Protein AF-A0A662KG30-F1 (afdb_monomer_lite)

Secondary structure (DSSP, 8-state):
---HHHHHHH-SS-TTTSEEEEPTT-SSEEEEEETTEEEEEEEETTTTEEEEEEE-S-SSS---SPPP-

Radius of gyration: 11.73 Å; chains: 1; bounding box: 28×18×31 Å

Sequence (69 aa):
MKNVITALKSDPIPFRKFDVAKLKGCENTYRIRNGDLRIVYEVNWDEKRILIHFFIGPREKPIIDCPQP

pLDDT: mean 78.09, std 13.72, range [48.53, 90.56]

Foldseek 3Di:
DPPPVVVCVVPVQVVVVFVKDADPPDDFWIWTDDPQWIWIWGQDPVVRDIGIDTDRDDDPDDPPDDPDD

Structure (mmCIF, N/CA/C/O backbone):
data_AF-A0A662KG30-F1
#
_entry.id   AF-A0A662KG30-F1
#
loop_
_atom_site.group_PDB
_atom_site.id
_atom_site.type_symbol
_atom_site.label_atom_id
_atom_site.label_alt_id
_atom_site.label_comp_id
_atom_site.label_asym_id
_atom_site.label_entity_id
_atom_site.label_seq_id
_atom_site.pdbx_PDB_ins_code
_atom_site.Cartn_x
_atom_site.Cartn_y
_atom_site.Cartn_z
_atom_site.occupancy
_atom_site.B_iso_or_equiv
_atom_site.auth_seq_id
_atom_site.auth_comp_id
_atom_site.auth_asym_id
_atom_site.auth_atom_id
_atom_site.pdbx_PDB_model_num
ATOM 1 N N . MET A 1 1 ? -9.611 7.025 -16.233 1.00 48.53 1 MET A N 1
ATOM 2 C CA . MET A 1 1 ? -8.670 7.174 -15.100 1.00 48.53 1 MET A CA 1
ATOM 3 C C . MET A 1 1 ? -9.394 6.751 -13.820 1.00 48.53 1 MET A C 1
ATOM 5 O O . MET A 1 1 ? -10.310 7.450 -13.410 1.00 48.53 1 MET A O 1
ATOM 9 N N . LYS A 1 2 ? -9.106 5.581 -13.232 1.00 62.69 2 LYS A N 1
ATOM 10 C CA . LYS A 1 2 ? -9.661 5.236 -11.906 1.00 62.69 2 LYS A CA 1
ATOM 11 C C . LYS A 1 2 ? -8.776 5.889 -10.841 1.00 62.69 2 LYS A C 1
ATOM 13 O O . LYS A 1 2 ? -7.575 5.631 -10.819 1.00 62.69 2 LYS A O 1
ATOM 18 N N . ASN A 1 3 ? -9.351 6.731 -9.983 1.00 81.56 3 ASN A N 1
ATOM 19 C CA . ASN A 1 3 ? -8.601 7.441 -8.945 1.00 81.56 3 ASN A CA 1
ATOM 20 C C . ASN A 1 3 ? -8.280 6.499 -7.778 1.00 81.56 3 ASN A C 1
ATOM 22 O O . ASN A 1 3 ? -9.090 6.319 -6.869 1.00 81.56 3 ASN A O 1
ATOM 26 N N . VAL A 1 4 ? -7.080 5.911 -7.805 1.00 82.44 4 VAL A N 1
ATOM 27 C CA . VAL A 1 4 ? -6.554 5.042 -6.736 1.00 82.44 4 VAL A CA 1
ATOM 28 C C . VAL A 1 4 ? -6.585 5.754 -5.381 1.00 82.44 4 VAL A C 1
ATOM 30 O O . VAL A 1 4 ? -7.012 5.172 -4.392 1.00 82.44 4 VAL A O 1
ATOM 33 N N . ILE A 1 5 ? -6.232 7.043 -5.349 1.00 82.69 5 ILE A N 1
ATOM 34 C CA . ILE A 1 5 ? -6.230 7.862 -4.127 1.00 82.69 5 ILE A CA 1
ATOM 35 C C . ILE A 1 5 ? -7.627 7.923 -3.492 1.00 82.69 5 ILE A C 1
ATOM 37 O O . ILE A 1 5 ? -7.761 7.799 -2.280 1.00 82.69 5 ILE A O 1
ATOM 41 N N . THR A 1 6 ? -8.683 8.077 -4.296 1.00 87.38 6 THR A N 1
ATOM 42 C CA . THR A 1 6 ? -10.063 8.106 -3.787 1.00 87.38 6 THR A CA 1
ATOM 43 C C . THR A 1 6 ? -10.460 6.765 -3.182 1.00 87.38 6 THR A C 1
ATOM 45 O O . THR A 1 6 ? -11.141 6.741 -2.164 1.00 87.38 6 THR A O 1
ATOM 48 N N . ALA A 1 7 ? -10.016 5.654 -3.775 1.00 87.56 7 ALA A N 1
ATOM 49 C CA . ALA A 1 7 ? -10.275 4.334 -3.217 1.00 87.56 7 ALA A CA 1
ATOM 50 C C . ALA A 1 7 ? -9.530 4.117 -1.894 1.00 87.56 7 ALA A C 1
ATOM 52 O O . ALA A 1 7 ? -10.161 3.679 -0.940 1.00 87.56 7 ALA A O 1
ATOM 53 N N . LEU A 1 8 ? -8.253 4.512 -1.818 1.00 87.31 8 LEU A N 1
ATOM 54 C CA . LEU A 1 8 ? -7.426 4.399 -0.610 1.00 87.31 8 LEU A CA 1
ATOM 55 C C . LEU A 1 8 ? -7.992 5.171 0.591 1.00 87.31 8 LEU A C 1
ATOM 57 O O . LEU A 1 8 ? -7.808 4.747 1.725 1.00 87.31 8 LEU A O 1
ATOM 61 N N . LYS A 1 9 ? -8.716 6.276 0.358 1.00 85.25 9 LYS A N 1
ATOM 62 C CA . LYS A 1 9 ? -9.382 7.035 1.432 1.00 85.25 9 LYS A CA 1
ATOM 63 C C . LYS A 1 9 ? -10.487 6.249 2.142 1.00 85.25 9 LYS A C 1
ATOM 65 O O . LYS A 1 9 ? -10.717 6.479 3.323 1.00 85.25 9 LYS A O 1
ATOM 70 N N . SER A 1 10 ? -11.207 5.394 1.419 1.00 87.69 10 SER A N 1
ATOM 71 C CA . SER A 1 10 ? -12.312 4.601 1.976 1.00 87.69 10 SER A CA 1
ATOM 72 C C . SER A 1 10 ? -11.889 3.180 2.327 1.00 87.69 10 SER A C 1
ATOM 74 O O . SER A 1 10 ? -12.433 2.595 3.256 1.00 87.69 10 SER A O 1
ATOM 76 N N . ASP A 1 11 ? -10.951 2.624 1.566 1.00 88.44 11 ASP A N 1
ATOM 77 C CA . ASP A 1 11 ? -10.453 1.265 1.709 1.00 88.44 11 ASP A CA 1
ATOM 78 C C . ASP A 1 11 ? -8.925 1.270 1.540 1.00 88.44 11 ASP A C 1
ATOM 80 O O . ASP A 1 11 ? -8.441 1.402 0.409 1.00 88.44 11 ASP A O 1
ATOM 84 N N . PRO A 1 12 ? -8.152 1.135 2.634 1.00 86.00 12 PRO A N 1
ATOM 85 C CA . PRO A 1 12 ? -6.694 1.160 2.578 1.00 86.00 12 PRO A CA 1
ATOM 86 C C . PRO A 1 12 ? -6.112 -0.020 1.787 1.00 86.00 12 PRO A C 1
ATOM 88 O O . PRO A 1 12 ? -4.968 0.053 1.340 1.00 86.00 12 PRO A O 1
ATOM 91 N N . ILE A 1 13 ? -6.866 -1.103 1.567 1.00 87.94 13 ILE A N 1
ATOM 92 C CA . ILE A 1 13 ? -6.406 -2.257 0.785 1.00 87.94 13 ILE A CA 1
ATOM 93 C C . ILE A 1 13 ? -7.476 -2.612 -0.255 1.00 87.94 13 ILE A C 1
ATOM 95 O O . ILE A 1 13 ? -8.183 -3.608 -0.109 1.00 87.94 13 ILE A O 1
ATOM 99 N N . PRO A 1 14 ? -7.580 -1.85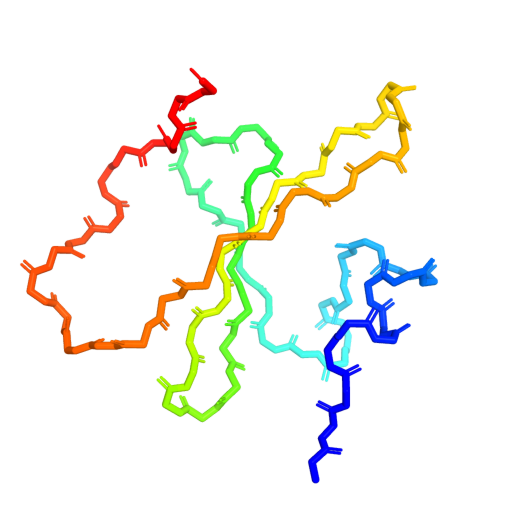6 -1.365 1.00 89.75 14 PRO A N 1
ATOM 100 C CA . PRO A 1 14 ? -8.667 -2.005 -2.325 1.00 89.75 14 PRO A CA 1
ATOM 101 C C . PRO A 1 14 ? -8.427 -3.161 -3.314 1.00 89.75 14 PRO A C 1
ATOM 103 O O . PRO A 1 14 ? -8.587 -3.002 -4.528 1.00 89.75 14 PRO A O 1
ATOM 106 N N . PHE A 1 15 ? -8.072 -4.344 -2.801 1.00 86.06 15 PHE A N 1
ATOM 107 C CA . PHE A 1 15 ? -7.716 -5.545 -3.572 1.00 86.06 15 PHE A CA 1
ATOM 108 C C . PHE A 1 15 ? -8.853 -6.049 -4.473 1.00 86.06 15 PHE A C 1
ATOM 110 O O . PHE A 1 15 ? -8.6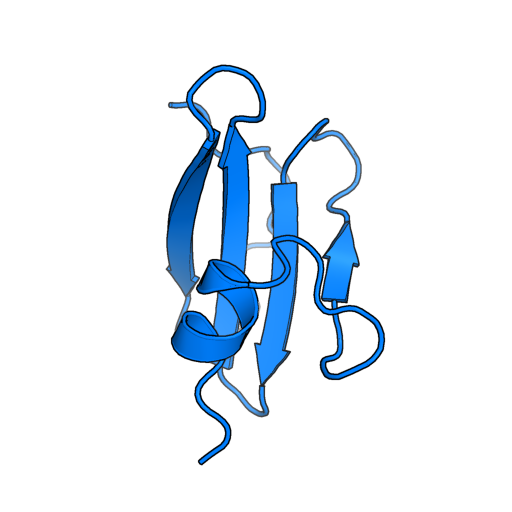14 -6.709 -5.476 1.00 86.06 15 PHE A O 1
ATOM 117 N N . ARG A 1 16 ? -10.110 -5.723 -4.139 1.00 85.94 16 ARG A N 1
ATOM 118 C CA . ARG A 1 16 ? -11.278 -6.063 -4.971 1.00 85.94 16 ARG A CA 1
ATOM 119 C C . ARG A 1 16 ? -11.411 -5.175 -6.209 1.00 85.94 16 ARG A C 1
ATOM 121 O O . ARG A 1 16 ? -12.091 -5.551 -7.158 1.00 85.94 16 ARG A O 1
ATOM 128 N N . LYS A 1 17 ? -10.834 -3.968 -6.176 1.00 86.00 17 LYS A N 1
ATOM 129 C CA . LYS A 1 17 ? -10.980 -2.945 -7.228 1.00 86.00 17 LYS A CA 1
ATOM 130 C C . LYS A 1 17 ? -9.708 -2.749 -8.047 1.00 86.00 17 LYS A C 1
ATOM 132 O O . LYS A 1 17 ? -9.806 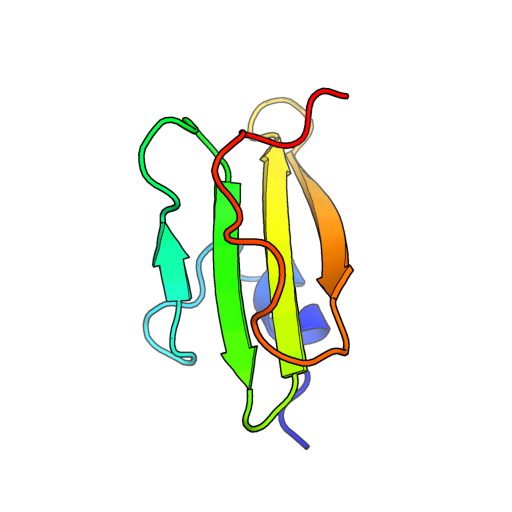-2.298 -9.190 1.00 86.00 17 LYS A O 1
ATOM 137 N N . PHE A 1 18 ? -8.548 -3.055 -7.471 1.00 87.75 18 PHE A N 1
ATOM 138 C CA . PHE A 1 18 ? -7.240 -2.867 -8.086 1.00 87.75 18 PHE A CA 1
ATOM 139 C C . PHE A 1 18 ? -6.347 -4.090 -7.883 1.00 87.75 18 PHE A C 1
ATOM 141 O O . PHE A 1 18 ? -6.541 -4.866 -6.952 1.00 87.75 18 PHE A O 1
ATOM 148 N N . ASP A 1 19 ? -5.333 -4.214 -8.740 1.00 88.62 19 ASP A N 1
ATOM 149 C CA . ASP A 1 19 ? -4.251 -5.188 -8.590 1.00 88.62 19 ASP A CA 1
ATOM 150 C C . ASP A 1 19 ? -3.329 -4.742 -7.445 1.00 88.62 19 ASP A C 1
ATOM 152 O O . ASP A 1 19 ? -2.378 -3.979 -7.652 1.00 88.62 19 ASP A O 1
ATOM 156 N N . VAL A 1 20 ? -3.696 -5.146 -6.224 1.00 90.56 20 VAL A N 1
ATOM 157 C CA . VAL A 1 20 ? -2.964 -4.874 -4.984 1.00 90.56 20 VAL A CA 1
ATOM 158 C C . VAL A 1 20 ? -2.199 -6.124 -4.563 1.00 90.56 20 VAL A C 1
ATOM 160 O O . VAL A 1 20 ? -2.784 -7.190 -4.386 1.00 90.56 20 VAL A O 1
ATOM 163 N N . ALA A 1 21 ? -0.898 -5.982 -4.332 1.00 89.25 21 ALA A N 1
ATOM 164 C CA . ALA A 1 21 ? -0.045 -7.037 -3.796 1.00 89.25 21 ALA A CA 1
ATOM 165 C C . ALA A 1 21 ? 0.697 -6.544 -2.550 1.00 89.25 21 ALA A C 1
ATOM 167 O O . ALA A 1 21 ? 1.287 -5.464 -2.571 1.00 89.25 21 ALA A O 1
ATOM 168 N N . LYS A 1 22 ? 0.710 -7.343 -1.479 1.00 88.06 22 LYS A N 1
ATOM 169 C CA . LYS A 1 22 ? 1.544 -7.076 -0.299 1.00 88.06 22 LYS A CA 1
ATOM 170 C C . LYS A 1 22 ? 3.015 -7.331 -0.636 1.00 88.06 22 LYS A C 1
ATOM 172 O O . LYS A 1 22 ? 3.332 -8.341 -1.273 1.00 88.06 22 LYS A O 1
ATOM 177 N N . LEU A 1 23 ? 3.906 -6.430 -0.227 1.00 85.06 23 LEU A N 1
ATOM 178 C CA . LEU A 1 23 ? 5.344 -6.653 -0.372 1.00 85.06 23 LEU A CA 1
ATOM 179 C C . LEU A 1 23 ? 5.819 -7.633 0.705 1.00 85.06 23 LEU A C 1
ATOM 181 O O . LEU A 1 23 ? 5.522 -7.477 1.887 1.00 85.06 23 LEU A O 1
ATOM 185 N N . LYS A 1 24 ? 6.534 -8.681 0.285 1.00 77.69 24 LYS A N 1
ATOM 186 C CA . LYS A 1 24 ? 7.123 -9.651 1.214 1.00 77.69 24 LYS A CA 1
ATOM 187 C C . LYS A 1 24 ? 8.251 -8.978 1.993 1.00 77.69 24 LYS A C 1
ATOM 189 O O . LYS A 1 24 ? 9.046 -8.266 1.398 1.00 77.69 24 LYS A O 1
ATOM 194 N N . GLY A 1 25 ? 8.308 -9.233 3.298 1.00 78.25 25 GLY A N 1
ATOM 195 C CA . GLY A 1 25 ? 9.278 -8.615 4.207 1.00 78.25 25 GLY A CA 1
ATOM 196 C C . GLY A 1 25 ? 8.766 -7.355 4.907 1.00 78.25 25 GLY A C 1
ATOM 197 O O . GLY A 1 25 ? 9.364 -6.953 5.894 1.00 78.25 25 GLY A O 1
ATOM 198 N N . CYS A 1 26 ? 7.638 -6.784 4.463 1.00 77.69 26 CYS A N 1
ATOM 199 C CA . CYS A 1 26 ? 7.070 -5.567 5.043 1.00 77.69 26 CYS A CA 1
ATOM 200 C C . CYS A 1 26 ? 5.698 -5.835 5.657 1.00 77.69 26 CYS A C 1
ATOM 202 O O . CYS A 1 26 ? 4.833 -6.471 5.046 1.00 77.69 26 CYS A O 1
ATOM 204 N N . GLU A 1 27 ? 5.472 -5.335 6.869 1.00 79.25 27 GLU A N 1
ATOM 205 C CA . GLU A 1 27 ? 4.258 -5.649 7.620 1.00 79.25 27 GLU A CA 1
ATOM 206 C C . GLU A 1 27 ? 3.027 -4.925 7.058 1.00 79.25 27 GLU A C 1
ATOM 208 O O . GLU A 1 27 ? 1.971 -5.543 6.902 1.00 79.25 27 GLU A O 1
ATOM 213 N N . ASN A 1 28 ? 3.195 -3.670 6.629 1.00 88.31 28 ASN A N 1
ATOM 214 C CA . ASN A 1 28 ? 2.103 -2.795 6.195 1.00 88.31 28 ASN A CA 1
ATOM 215 C C . ASN A 1 28 ? 2.325 -2.131 4.831 1.00 88.31 28 ASN A C 1
ATOM 217 O O . ASN A 1 28 ? 1.675 -1.133 4.516 1.00 88.31 28 ASN A O 1
ATOM 221 N N . THR A 1 29 ? 3.214 -2.688 4.010 1.00 88.94 29 THR A N 1
ATOM 222 C CA . THR A 1 29 ? 3.540 -2.134 2.692 1.00 88.94 29 THR A CA 1
ATOM 223 C C . THR A 1 29 ? 2.885 -2.932 1.573 1.00 88.94 29 THR A C 1
ATOM 225 O O . THR A 1 29 ? 2.985 -4.161 1.489 1.00 88.94 29 THR A O 1
ATOM 228 N N . TYR A 1 30 ? 2.247 -2.212 0.662 1.00 90.31 30 TYR A N 1
ATOM 229 C CA . TYR A 1 30 ? 1.469 -2.750 -0.441 1.00 90.31 30 TYR A CA 1
ATOM 230 C C . TYR A 1 30 ? 1.859 -2.061 -1.746 1.00 90.31 30 TYR A C 1
ATOM 232 O O . TYR A 1 30 ? 2.391 -0.952 -1.765 1.00 90.31 30 TYR A O 1
ATOM 240 N N . ARG A 1 31 ? 1.581 -2.721 -2.866 1.00 88.38 31 ARG A N 1
ATOM 241 C CA . ARG A 1 31 ? 1.809 -2.196 -4.209 1.00 88.38 31 ARG A CA 1
ATOM 242 C C . ARG A 1 31 ? 0.535 -2.295 -5.028 1.00 88.38 31 ARG A C 1
ATOM 244 O O . ARG A 1 31 ? -0.009 -3.386 -5.154 1.00 88.38 31 ARG A O 1
ATOM 251 N N . ILE A 1 32 ? 0.136 -1.199 -5.663 1.00 89.56 32 ILE A N 1
ATOM 252 C CA . ILE A 1 32 ? -0.933 -1.149 -6.661 1.00 89.56 32 ILE A CA 1
ATOM 253 C C . ILE A 1 32 ? -0.325 -1.026 -8.051 1.00 89.56 32 ILE A C 1
ATOM 255 O O . ILE A 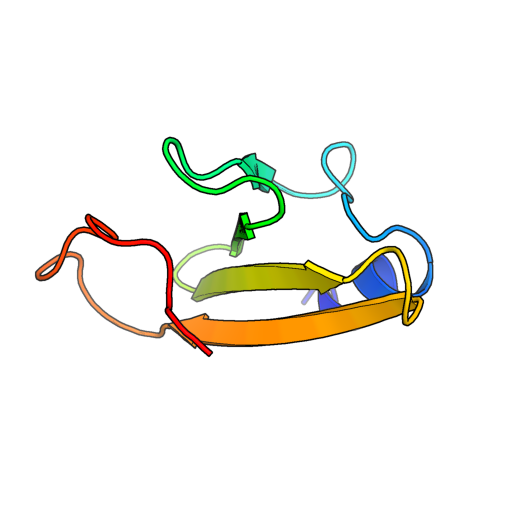1 32 ? 0.521 -0.157 -8.290 1.00 89.56 32 ILE A O 1
ATOM 259 N N . ARG A 1 33 ? -0.776 -1.869 -8.981 1.00 85.94 33 ARG A N 1
ATOM 260 C CA . ARG A 1 33 ? -0.458 -1.730 -10.403 1.00 85.94 33 ARG A CA 1
ATOM 261 C C . ARG A 1 33 ? -1.624 -1.076 -11.140 1.00 85.94 33 ARG A C 1
ATOM 263 O O . ARG A 1 33 ? -2.746 -1.575 -11.109 1.00 85.94 33 ARG A O 1
ATOM 270 N N . ASN A 1 34 ? -1.353 0.034 -11.820 1.00 82.81 34 ASN A N 1
ATOM 271 C CA . ASN A 1 34 ? -2.329 0.729 -12.655 1.00 82.81 34 ASN A CA 1
ATOM 272 C C . ASN A 1 34 ? -1.699 1.037 -14.021 1.00 82.81 34 ASN A C 1
ATOM 274 O O . ASN A 1 34 ? -1.141 2.111 -14.232 1.00 82.81 34 ASN A O 1
ATOM 278 N N . GLY A 1 35 ? -1.729 0.052 -14.924 1.00 80.81 35 GLY A N 1
ATOM 279 C CA . GLY A 1 35 ? -1.002 0.114 -16.196 1.00 80.81 35 GLY A CA 1
ATOM 280 C C . GLY A 1 35 ? 0.513 0.151 -15.970 1.00 80.81 35 GLY A C 1
ATOM 281 O O . GLY A 1 35 ? 1.075 -0.774 -15.369 1.00 80.81 35 GLY A O 1
ATOM 282 N N . ASP A 1 36 ? 1.143 1.238 -16.417 1.00 77.44 36 ASP A N 1
ATOM 283 C CA . ASP A 1 36 ? 2.581 1.500 -16.258 1.00 77.44 36 ASP A CA 1
ATOM 284 C C . ASP A 1 36 ? 2.931 2.180 -14.929 1.00 77.44 36 ASP A C 1
ATOM 286 O O . ASP A 1 36 ? 4.096 2.213 -14.529 1.00 77.44 36 ASP A O 1
ATOM 290 N N . LEU A 1 37 ? 1.925 2.669 -14.199 1.00 78.38 37 LEU A N 1
ATOM 291 C CA . LEU A 1 37 ? 2.113 3.247 -12.877 1.00 78.38 37 LEU A CA 1
ATOM 292 C C . LEU A 1 37 ? 2.187 2.142 -11.816 1.00 78.38 37 LEU A C 1
ATOM 294 O O . LEU A 1 37 ? 1.320 1.260 -11.740 1.00 78.38 37 LEU A O 1
ATOM 298 N N . ARG A 1 38 ? 3.199 2.225 -10.948 1.00 82.56 38 ARG A N 1
ATOM 299 C CA . ARG A 1 38 ? 3.316 1.392 -9.747 1.00 82.56 38 ARG A CA 1
ATOM 300 C C . ARG A 1 38 ? 3.290 2.294 -8.526 1.00 82.56 38 ARG A C 1
ATOM 302 O O . ARG A 1 38 ? 4.182 3.107 -8.318 1.00 82.56 38 ARG A O 1
ATOM 309 N N . ILE A 1 39 ? 2.252 2.136 -7.721 1.00 85.00 39 ILE A N 1
ATOM 310 C CA . ILE A 1 39 ? 2.097 2.881 -6.476 1.00 85.00 39 ILE A CA 1
ATOM 311 C C . ILE A 1 39 ? 2.499 1.934 -5.361 1.00 85.00 39 ILE A C 1
ATOM 313 O O . ILE A 1 39 ? 1.849 0.907 -5.184 1.00 85.00 39 ILE A O 1
ATOM 317 N N . VAL A 1 40 ? 3.565 2.247 -4.638 1.00 86.94 40 VAL A N 1
ATOM 318 C CA . VAL A 1 40 ? 3.889 1.560 -3.387 1.00 86.94 40 VAL A CA 1
ATOM 319 C C . VAL A 1 40 ? 3.337 2.421 -2.268 1.00 86.94 40 VAL A C 1
ATOM 321 O O . VAL A 1 40 ? 3.403 3.640 -2.338 1.00 86.94 40 VAL A O 1
ATOM 324 N N . TYR A 1 41 ? 2.721 1.826 -1.265 1.00 88.19 41 TYR A N 1
ATOM 325 C CA . TYR A 1 41 ? 2.176 2.594 -0.161 1.00 88.19 41 TYR A CA 1
ATOM 326 C C . TYR A 1 41 ? 2.237 1.800 1.129 1.00 88.19 41 TYR A C 1
ATOM 328 O O . TYR A 1 41 ? 2.233 0.568 1.121 1.00 88.19 41 TYR A O 1
ATOM 336 N N . GLU A 1 42 ? 2.282 2.526 2.231 1.00 89.31 42 GLU A N 1
ATOM 337 C CA . GLU A 1 42 ? 2.308 1.988 3.578 1.00 89.31 42 GLU A CA 1
ATOM 338 C C . GLU A 1 42 ? 1.060 2.423 4.324 1.00 89.31 42 GLU A C 1
ATOM 340 O O . GLU A 1 42 ? 0.601 3.559 4.183 1.00 89.31 42 GLU A O 1
ATOM 345 N N . VAL A 1 43 ? 0.504 1.508 5.110 1.00 89.94 43 VAL A N 1
ATOM 346 C CA . VAL A 1 43 ? -0.668 1.768 5.943 1.00 89.94 43 VAL A CA 1
ATOM 347 C C . VAL A 1 43 ? -0.229 1.789 7.400 1.00 89.94 43 VAL A C 1
ATOM 349 O O . VAL A 1 43 ? 0.026 0.747 7.995 1.00 89.94 43 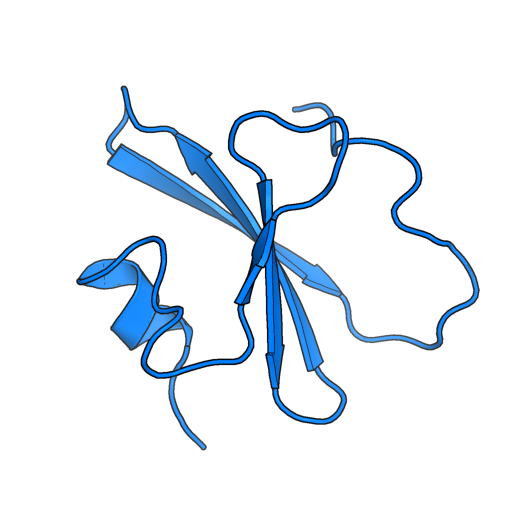VAL A O 1
ATOM 352 N N . ASN A 1 44 ? -0.160 2.975 7.989 1.00 88.81 44 ASN A N 1
ATOM 353 C CA . ASN A 1 44 ? -0.043 3.110 9.431 1.00 88.81 44 ASN A CA 1
ATOM 354 C C . ASN A 1 44 ? -1.449 2.986 10.039 1.00 88.81 44 ASN A C 1
ATOM 356 O O . ASN A 1 44 ? -2.273 3.898 9.931 1.00 88.81 44 ASN A O 1
ATOM 360 N N . TRP A 1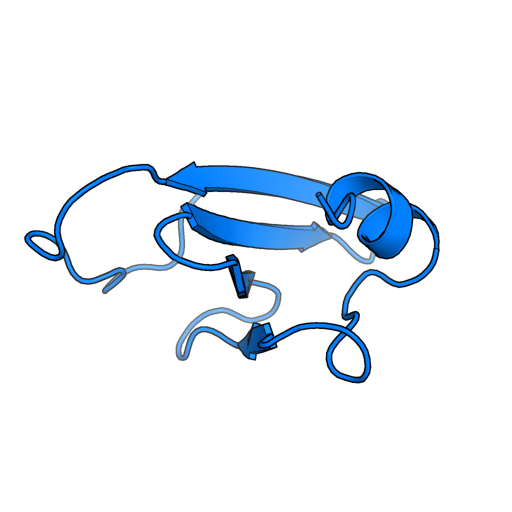 45 ? -1.732 1.828 10.636 1.00 85.88 45 TRP A N 1
ATOM 361 C CA . TRP A 1 45 ? -3.026 1.535 11.255 1.00 85.88 45 TRP A CA 1
ATOM 362 C C . TRP A 1 45 ? -3.262 2.331 12.539 1.00 85.88 45 TRP A C 1
ATOM 364 O O . TRP A 1 45 ? -4.403 2.721 12.789 1.00 85.88 45 TRP A O 1
ATOM 374 N N . ASP A 1 46 ? -2.202 2.623 13.295 1.00 88.19 46 ASP A N 1
ATOM 375 C CA . ASP A 1 46 ? -2.276 3.355 14.563 1.00 88.19 46 ASP A CA 1
ATOM 376 C C . ASP A 1 46 ? -2.661 4.819 14.324 1.00 88.19 46 ASP A C 1
ATOM 378 O O . ASP A 1 46 ? -3.581 5.351 14.946 1.00 88.19 46 ASP A O 1
ATOM 382 N N . GLU A 1 47 ? -2.022 5.455 13.339 1.00 89.25 47 GLU A N 1
ATOM 383 C CA . GLU A 1 47 ? -2.299 6.845 12.952 1.00 89.25 47 GLU A CA 1
ATOM 384 C C . GLU A 1 47 ? -3.437 6.980 11.928 1.00 89.25 47 GLU A C 1
ATOM 386 O O . GLU A 1 47 ? -3.802 8.095 11.547 1.00 89.25 47 GLU A O 1
ATOM 391 N N . LYS A 1 48 ? -3.987 5.859 11.437 1.00 86.00 48 LYS A N 1
ATOM 392 C CA . LYS A 1 48 ? -4.921 5.811 10.293 1.00 86.00 48 LYS A CA 1
ATOM 393 C C . LYS A 1 48 ? -4.401 6.600 9.086 1.00 86.00 48 LYS A C 1
ATOM 395 O O . LYS A 1 48 ? -5.153 7.292 8.392 1.00 86.00 48 LYS A O 1
ATOM 400 N N . ARG A 1 49 ? -3.096 6.503 8.838 1.00 87.75 49 ARG A N 1
ATOM 401 C CA . ARG A 1 49 ? -2.383 7.283 7.827 1.00 87.75 49 ARG A CA 1
ATOM 402 C C . ARG A 1 49 ? -1.874 6.372 6.722 1.00 87.75 49 ARG A C 1
ATOM 404 O O . ARG A 1 49 ? -1.333 5.306 6.983 1.00 87.75 49 ARG A O 1
ATOM 411 N N . ILE A 1 50 ? -2.025 6.812 5.476 1.00 88.75 50 ILE A N 1
ATOM 412 C CA . ILE A 1 50 ? -1.487 6.112 4.308 1.00 88.75 50 ILE A CA 1
ATOM 413 C C . ILE A 1 50 ? -0.343 6.948 3.740 1.00 88.75 50 ILE A C 1
ATOM 415 O O . ILE A 1 50 ? -0.565 8.083 3.310 1.00 88.75 50 ILE A O 1
ATOM 419 N N . LEU A 1 51 ? 0.869 6.398 3.743 1.00 87.44 51 LEU A N 1
ATOM 420 C CA . LEU A 1 51 ? 2.039 7.011 3.119 1.00 87.44 51 LEU A CA 1
ATOM 421 C C . LEU A 1 51 ? 2.169 6.464 1.698 1.00 87.44 51 LEU A C 1
ATOM 423 O O . LEU A 1 51 ? 2.283 5.258 1.506 1.00 87.44 51 LEU A O 1
ATOM 427 N N . ILE A 1 52 ? 2.106 7.337 0.694 1.00 85.94 52 ILE A N 1
ATOM 428 C CA . ILE A 1 52 ? 2.128 6.930 -0.713 1.00 85.94 52 ILE A CA 1
ATOM 429 C C . ILE A 1 52 ? 3.497 7.244 -1.312 1.00 85.94 52 ILE A C 1
ATOM 431 O O . ILE A 1 52 ? 3.871 8.407 -1.442 1.00 85.94 52 ILE A O 1
ATOM 435 N N . HIS A 1 53 ? 4.190 6.200 -1.753 1.00 81.31 53 HIS A N 1
ATOM 436 C CA . HIS A 1 53 ? 5.438 6.258 -2.506 1.00 81.31 53 HIS A CA 1
ATOM 437 C C . HIS A 1 53 ? 5.143 6.070 -4.002 1.00 81.31 53 HIS A C 1
ATOM 439 O O . HIS A 1 53 ? 4.769 4.988 -4.470 1.00 81.31 53 HIS A O 1
ATOM 445 N N . PHE A 1 54 ? 5.283 7.138 -4.786 1.00 71.56 54 PHE A N 1
ATOM 446 C CA . PHE A 1 54 ? 5.065 7.080 -6.233 1.00 71.56 54 PHE A CA 1
ATOM 447 C C . PHE A 1 54 ? 6.314 6.571 -6.952 1.00 71.56 54 PHE A C 1
ATOM 449 O O . PHE A 1 54 ? 7.381 7.167 -6.833 1.00 71.56 54 PHE A O 1
ATOM 456 N N . PHE A 1 55 ? 6.169 5.509 -7.752 1.00 66.88 55 PHE A N 1
ATOM 457 C CA . PHE A 1 55 ? 7.231 5.041 -8.636 1.00 66.88 55 PHE A CA 1
ATOM 458 C C . PHE A 1 55 ? 6.762 5.041 -10.094 1.00 66.88 55 PHE A C 1
ATOM 460 O O . PHE A 1 55 ? 5.811 4.351 -10.474 1.00 66.88 55 PHE A O 1
ATOM 467 N N . ILE A 1 56 ? 7.451 5.822 -10.923 1.00 61.41 56 ILE A N 1
ATOM 468 C CA . ILE A 1 56 ? 7.230 5.912 -12.367 1.00 61.41 56 ILE A CA 1
ATOM 469 C C . ILE A 1 56 ? 8.571 5.556 -13.008 1.00 61.41 56 ILE A C 1
ATOM 471 O O . ILE A 1 56 ? 9.467 6.391 -13.055 1.00 61.41 56 ILE A O 1
ATOM 475 N N . GLY A 1 57 ? 8.760 4.304 -13.433 1.00 57.56 57 GLY A N 1
ATOM 476 C CA . GLY A 1 57 ? 10.021 3.924 -14.070 1.00 57.56 57 GLY A CA 1
ATOM 477 C C . GLY A 1 57 ? 10.221 2.428 -14.335 1.00 57.56 57 GLY A C 1
ATOM 478 O O . GLY A 1 57 ? 9.556 1.586 -13.713 1.00 57.56 57 GLY A O 1
ATOM 479 N N . PRO A 1 58 ? 11.128 2.085 -15.274 1.00 56.59 58 PRO A N 1
ATOM 480 C CA . PRO A 1 58 ? 11.467 0.712 -15.624 1.00 56.59 58 PRO A CA 1
ATOM 481 C C . PRO A 1 58 ? 12.076 -0.051 -14.440 1.00 56.59 58 PRO A C 1
ATOM 483 O O . PRO A 1 58 ? 12.494 0.499 -13.426 1.00 56.59 58 PRO A O 1
ATOM 486 N N . ARG A 1 59 ? 12.047 -1.377 -14.562 1.00 51.38 59 ARG A N 1
ATOM 487 C CA . ARG A 1 59 ? 12.165 -2.383 -13.495 1.00 51.38 59 ARG A CA 1
ATOM 488 C C . ARG A 1 59 ? 13.586 -2.557 -12.916 1.00 51.38 59 ARG A C 1
ATOM 490 O O . ARG A 1 59 ? 13.866 -3.620 -12.377 1.00 51.38 59 ARG A O 1
ATOM 497 N N . GLU A 1 60 ? 14.464 -1.563 -13.035 1.00 52.62 60 GLU A N 1
ATOM 498 C CA . GLU A 1 60 ? 15.908 -1.725 -12.785 1.00 52.62 60 GLU A CA 1
ATOM 499 C C . GLU A 1 60 ? 16.285 -1.898 -11.313 1.00 52.62 60 GLU A C 1
ATOM 501 O O . GLU A 1 60 ? 17.327 -2.473 -11.016 1.00 52.62 60 GLU A O 1
ATOM 506 N N . LYS A 1 61 ? 15.424 -1.488 -10.377 1.00 50.91 61 LYS A N 1
ATOM 507 C CA . LYS A 1 61 ? 15.593 -1.821 -8.962 1.00 50.91 61 LYS A CA 1
ATOM 508 C C . LYS A 1 61 ? 14.378 -2.611 -8.494 1.00 50.91 61 LYS A C 1
ATOM 510 O O . LYS A 1 61 ? 13.263 -2.077 -8.513 1.00 50.91 61 LYS A O 1
ATOM 515 N N . PRO A 1 62 ? 14.538 -3.893 -8.119 1.00 50.53 62 PRO A N 1
ATOM 516 C CA . PRO A 1 62 ? 13.488 -4.556 -7.380 1.00 50.53 62 PRO A CA 1
ATOM 517 C C . PRO A 1 62 ? 13.281 -3.768 -6.084 1.00 50.53 62 PRO A C 1
ATOM 519 O O . PRO A 1 62 ? 14.215 -3.190 -5.533 1.00 50.53 62 PRO A O 1
ATOM 522 N N . ILE A 1 63 ? 12.042 -3.714 -5.610 1.00 57.66 63 ILE A N 1
ATOM 523 C CA . ILE A 1 63 ? 11.763 -3.244 -4.254 1.00 57.66 63 ILE A CA 1
ATOM 524 C C . ILE A 1 63 ? 12.217 -4.403 -3.358 1.00 57.66 63 ILE A C 1
ATOM 526 O O . ILE A 1 63 ? 11.419 -5.287 -3.056 1.00 57.66 63 ILE A O 1
ATOM 530 N N . ILE A 1 64 ? 13.533 -4.516 -3.144 1.00 54.22 64 ILE A N 1
ATOM 531 C CA . ILE A 1 64 ? 14.143 -5.587 -2.339 1.00 54.22 64 ILE A CA 1
ATOM 532 C C . ILE A 1 64 ? 13.969 -5.258 -0.855 1.00 54.22 64 ILE A C 1
ATOM 534 O O . ILE A 1 64 ? 13.784 -6.162 -0.050 1.00 54.22 64 ILE A O 1
ATOM 538 N N . ASP A 1 65 ? 13.897 -3.967 -0.532 1.00 53.75 65 ASP A N 1
ATOM 539 C CA . ASP A 1 65 ? 13.871 -3.491 0.839 1.00 53.75 65 ASP A CA 1
ATOM 540 C C . ASP A 1 65 ? 12.569 -2.744 1.125 1.00 53.75 65 ASP A C 1
ATOM 542 O O . ASP A 1 65 ? 12.064 -1.976 0.297 1.00 53.75 65 ASP A O 1
ATOM 546 N N . CYS A 1 66 ? 12.014 -2.985 2.313 1.00 52.22 66 CYS A N 1
ATOM 547 C CA . CYS A 1 66 ? 10.951 -2.151 2.848 1.00 52.22 66 CYS A CA 1
ATOM 548 C C . CYS A 1 66 ? 11.473 -0.720 2.933 1.00 52.22 66 CYS A C 1
ATOM 550 O O . CYS A 1 66 ? 12.520 -0.530 3.561 1.00 52.22 66 CYS A O 1
ATOM 552 N N . PRO A 1 67 ? 10.780 0.267 2.334 1.00 57.09 67 PRO A N 1
ATOM 553 C CA . PRO A 1 67 ? 11.126 1.663 2.545 1.00 57.09 67 PRO A CA 1
ATOM 554 C C . PRO A 1 67 ? 11.205 1.888 4.056 1.00 57.09 67 PRO A C 1
ATOM 556 O O . PRO A 1 67 ? 10.262 1.583 4.782 1.00 57.09 67 PRO A O 1
ATOM 559 N N . GLN A 1 68 ? 12.381 2.277 4.538 1.00 52.78 68 GLN A N 1
ATOM 560 C CA . GLN A 1 68 ? 12.535 2.675 5.929 1.00 52.78 68 GLN A CA 1
ATOM 561 C C . GLN A 1 68 ? 12.046 4.130 6.038 1.00 52.78 68 GLN A C 1
ATOM 563 O O . GLN A 1 68 ? 12.294 4.897 5.099 1.00 52.78 68 GLN A O 1
ATOM 568 N N . PRO A 1 69 ? 11.322 4.488 7.111 1.00 53.19 69 PRO A N 1
ATOM 569 C CA . PRO A 1 69 ? 10.880 5.860 7.354 1.00 53.19 69 PRO A CA 1
ATOM 570 C C . PRO A 1 69 ? 12.045 6.844 7.518 1.00 53.19 69 PRO A C 1
ATOM 572 O O . PRO A 1 69 ? 13.136 6.419 7.967 1.00 53.19 69 PRO A O 1
#